Protein AF-A0A939UM36-F1 (afdb_monomer)

Solvent-accessible surface area (backbone atoms only — not comparable to full-atom values): 5313 Å² total; per-residue (Å²): 97,78,90,38,49,60,38,58,76,68,73,37,73,40,72,50,78,36,76,23,34,34,72,46,97,90,44,94,66,58,46,77,47,76,46,80,49,69,78,44,64,57,53,84,90,46,58,78,72,54,18,25,48,50,42,46,46,56,54,49,51,52,42,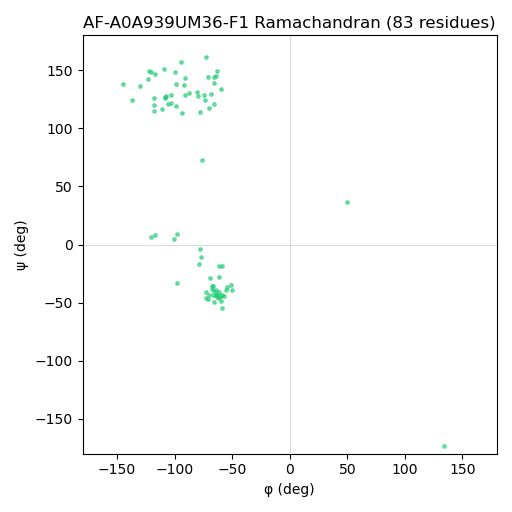54,62,52,44,69,69,35,75,52,84,89,77,85,88,74,86,76,75,85,74,98,120

pLDDT: mean 93.1, std 7.54, range [53.72, 98.25]

Structure (mmCIF, N/CA/C/O backbone):
data_AF-A0A939UM36-F1
#
_entry.id   AF-A0A939UM36-F1
#
loop_
_atom_site.group_PDB
_atom_site.id
_atom_site.type_symbol
_atom_site.label_atom_id
_atom_site.la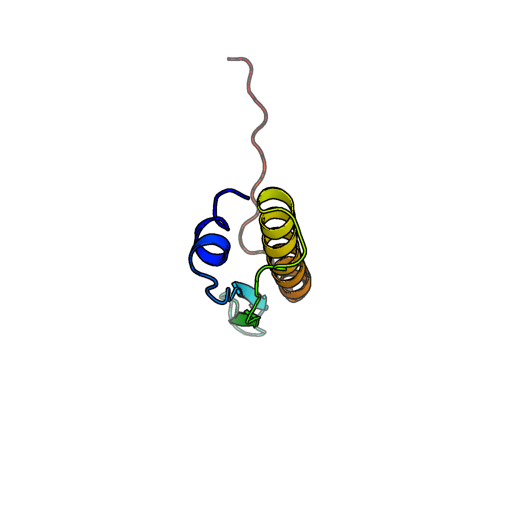bel_alt_id
_atom_site.label_comp_id
_atom_site.label_asym_id
_atom_site.label_entity_id
_atom_site.label_seq_id
_atom_site.pdbx_PDB_ins_code
_atom_site.Cartn_x
_atom_site.Cartn_y
_atom_site.Cartn_z
_atom_site.occupancy
_atom_site.B_iso_or_equiv
_atom_site.auth_seq_id
_atom_site.auth_comp_id
_atom_site.auth_asym_id
_atom_site.auth_atom_id
_atom_site.pdbx_PDB_model_num
ATOM 1 N N . ASP A 1 1 ? 0.583 8.102 8.592 1.00 61.09 1 ASP A N 1
ATOM 2 C CA . ASP A 1 1 ? -0.483 7.634 9.497 1.00 61.09 1 ASP A CA 1
ATOM 3 C C . ASP A 1 1 ? -1.805 8.388 9.306 1.00 61.09 1 ASP A C 1
ATOM 5 O O . ASP A 1 1 ? -2.846 7.758 9.213 1.00 61.09 1 ASP A O 1
ATOM 9 N N . ILE A 1 2 ? -1.787 9.722 9.154 1.00 78.50 2 ILE A N 1
ATOM 10 C CA . ILE A 1 2 ? -3.011 10.548 9.018 1.00 78.50 2 ILE A CA 1
ATOM 11 C C . ILE A 1 2 ? -3.992 10.018 7.949 1.00 78.50 2 ILE A C 1
ATOM 13 O O . ILE A 1 2 ? -5.196 9.983 8.195 1.00 78.50 2 ILE A O 1
ATOM 17 N N . SER A 1 3 ? -3.490 9.526 6.811 1.00 82.56 3 SER A N 1
ATOM 18 C CA . SER A 1 3 ? -4.304 8.972 5.715 1.00 82.56 3 SER A CA 1
ATOM 19 C C . SER A 1 3 ? -5.156 7.748 6.092 1.00 82.56 3 SER A C 1
ATOM 21 O O . SER A 1 3 ? -6.115 7.449 5.392 1.00 82.56 3 SER A O 1
ATOM 23 N N . PHE A 1 4 ? -4.851 7.058 7.197 1.00 92.88 4 PHE A N 1
ATOM 24 C CA . PHE A 1 4 ? -5.572 5.867 7.670 1.00 92.88 4 PHE A CA 1
ATOM 25 C C . PHE A 1 4 ? -6.601 6.177 8.768 1.00 92.88 4 PHE A C 1
ATOM 27 O O . PHE A 1 4 ? -7.196 5.270 9.345 1.00 92.88 4 PHE A O 1
ATOM 34 N N . ARG A 1 5 ? -6.868 7.461 9.045 1.00 93.31 5 ARG A N 1
ATOM 35 C CA . ARG A 1 5 ? -7.889 7.877 10.019 1.00 93.31 5 ARG A CA 1
ATOM 36 C C . ARG A 1 5 ? -9.304 7.441 9.621 1.00 93.31 5 ARG A C 1
ATOM 38 O O . ARG A 1 5 ? -10.035 6.944 10.471 1.00 93.31 5 ARG A O 1
ATOM 45 N N . TYR A 1 6 ? -9.695 7.638 8.361 1.00 93.25 6 TYR A N 1
ATOM 46 C CA . TYR A 1 6 ? -11.064 7.362 7.909 1.00 93.25 6 TYR A CA 1
ATOM 47 C C . TYR A 1 6 ? -11.434 5.873 7.929 1.00 93.25 6 TYR A C 1
ATOM 49 O O . TYR A 1 6 ? -12.508 5.565 8.441 1.00 93.25 6 TYR A O 1
ATOM 57 N N . PRO A 1 7 ? -10.570 4.944 7.473 1.00 93.62 7 PRO A N 1
ATOM 58 C CA . PRO A 1 7 ? -10.838 3.515 7.615 1.00 93.62 7 PRO A CA 1
ATOM 59 C C . PRO A 1 7 ? -11.096 3.079 9.058 1.00 93.62 7 PRO A C 1
ATOM 61 O O . PRO A 1 7 ? -12.013 2.302 9.297 1.00 93.62 7 PRO A O 1
ATOM 64 N N . LEU A 1 8 ? -10.354 3.633 10.025 1.00 93.56 8 LEU A N 1
ATOM 65 C CA . LEU A 1 8 ? -10.601 3.387 11.448 1.00 93.56 8 LEU A CA 1
ATOM 66 C C . LEU A 1 8 ? -11.950 3.952 11.905 1.00 93.56 8 LEU A C 1
ATOM 68 O O . LEU A 1 8 ? -12.718 3.258 12.559 1.00 93.56 8 LEU A O 1
ATOM 72 N N . GLN A 1 9 ? -12.233 5.213 11.572 1.00 93.25 9 GLN A N 1
ATOM 73 C CA . GLN A 1 9 ? -13.441 5.903 12.031 1.00 93.25 9 GLN A CA 1
ATOM 74 C C . GLN A 1 9 ? -14.723 5.262 11.487 1.00 93.25 9 GLN A C 1
ATOM 76 O O . GLN A 1 9 ? -15.718 5.179 12.202 1.00 93.25 9 GLN A O 1
ATOM 81 N N . PHE A 1 10 ? -14.699 4.822 10.231 1.00 94.88 10 PHE A N 1
ATOM 82 C CA . PHE A 1 10 ? -15.861 4.249 9.553 1.00 94.88 10 PHE A CA 1
ATOM 83 C C . PHE A 1 10 ? -15.853 2.721 9.513 1.00 94.88 10 PHE A C 1
ATOM 85 O O . PHE A 1 10 ? -16.728 2.139 8.879 1.00 94.88 10 PHE A O 1
ATOM 92 N N . LYS A 1 11 ? -14.872 2.072 10.159 1.00 94.31 11 LYS A N 1
ATOM 93 C CA . LYS A 1 11 ? -14.679 0.612 10.128 1.00 94.31 11 LYS A CA 1
ATOM 94 C C . LYS A 1 11 ? -14.700 0.048 8.699 1.00 94.31 11 LYS A C 1
ATOM 96 O O . LYS A 1 11 ? -15.237 -1.025 8.433 1.00 94.31 11 LYS A O 1
ATOM 101 N N . ALA A 1 12 ? -14.143 0.813 7.764 1.00 95.00 12 ALA A N 1
ATOM 102 C CA . ALA A 1 12 ? -14.188 0.503 6.344 1.00 95.00 12 ALA A CA 1
ATOM 103 C C . ALA A 1 12 ? -12.967 -0.338 5.933 1.00 95.00 12 ALA A C 1
ATOM 105 O O . ALA A 1 12 ? -11.861 -0.084 6.425 1.00 95.00 12 ALA A O 1
ATOM 106 N N . PRO A 1 13 ? -13.129 -1.304 5.011 1.00 96.69 13 PRO A N 1
ATOM 107 C CA . PRO A 1 13 ? -12.005 -2.062 4.482 1.00 96.69 13 PRO A CA 1
ATOM 108 C C . PRO A 1 13 ? -11.073 -1.158 3.673 1.00 96.69 13 PRO A C 1
ATOM 110 O O . PRO A 1 13 ? -11.518 -0.333 2.873 1.00 96.69 13 PRO A O 1
ATOM 113 N N . VAL A 1 14 ? -9.768 -1.358 3.832 1.00 97.25 14 VAL A N 1
ATOM 114 C CA . VAL A 1 14 ? -8.748 -0.745 2.979 1.00 97.25 14 VAL A CA 1
ATOM 115 C C . VAL A 1 14 ? -8.304 -1.742 1.923 1.00 97.25 14 VAL A C 1
ATOM 117 O O . VAL A 1 14 ? -8.070 -2.909 2.221 1.00 97.25 14 VAL A O 1
ATOM 120 N N . TYR A 1 15 ? -8.132 -1.258 0.701 1.00 97.69 15 TYR A N 1
ATOM 121 C CA . TYR A 1 15 ? -7.437 -1.964 -0.364 1.00 97.69 15 TYR A CA 1
ATOM 122 C C . TYR A 1 15 ? -6.250 -1.120 -0.812 1.00 97.69 15 TYR A C 1
ATOM 124 O O . TYR A 1 15 ? -6.319 0.112 -0.778 1.00 97.69 15 TYR A O 1
ATOM 132 N N . CYS A 1 16 ? -5.172 -1.762 -1.248 1.00 97.56 16 CYS A N 1
ATOM 133 C CA . CYS A 1 16 ? -4.058 -1.061 -1.872 1.00 97.56 16 CYS A CA 1
ATOM 134 C C . CYS A 1 16 ? -3.771 -1.592 -3.268 1.00 97.56 16 CYS A C 1
ATOM 136 O O . CYS A 1 16 ? -3.826 -2.795 -3.523 1.00 97.56 16 CYS A O 1
ATOM 138 N N . PHE A 1 17 ? -3.417 -0.660 -4.151 1.00 98.00 17 PHE A N 1
ATOM 139 C CA . PHE A 1 17 ? -2.925 -0.958 -5.483 1.00 98.00 17 PHE A CA 1
ATOM 140 C C . PHE A 1 17 ? -1.415 -0.779 -5.530 1.00 98.00 17 PHE A C 1
ATOM 142 O O . PHE A 1 17 ? -0.908 0.289 -5.183 1.00 98.00 17 PHE A O 1
ATOM 149 N N . THR A 1 18 ? -0.705 -1.793 -6.018 1.00 97.94 18 THR A N 1
ATOM 150 C CA . THR A 1 18 ? 0.729 -1.678 -6.297 1.00 97.94 18 THR A CA 1
ATOM 151 C C . THR A 1 18 ? 0.989 -1.892 -7.771 1.00 97.94 18 THR A C 1
ATOM 153 O O . THR A 1 18 ? 0.798 -2.989 -8.293 1.00 97.94 18 THR A O 1
ATOM 156 N N . ASN A 1 19 ? 1.458 -0.843 -8.439 1.00 97.12 19 ASN A N 1
ATOM 157 C CA . ASN A 1 19 ? 1.891 -0.924 -9.825 1.00 97.12 19 ASN A CA 1
ATOM 158 C C . ASN A 1 19 ? 3.361 -1.323 -9.880 1.00 97.12 19 ASN A C 1
ATOM 160 O O . ASN A 1 19 ? 4.206 -0.710 -9.232 1.00 97.12 19 ASN A O 1
ATOM 164 N N . THR A 1 20 ? 3.656 -2.327 -10.692 1.00 96.50 20 THR A N 1
ATOM 165 C CA . THR A 1 20 ? 5.020 -2.768 -10.982 1.00 96.50 20 THR A CA 1
ATOM 166 C C . THR A 1 20 ? 5.284 -2.696 -12.470 1.00 96.50 20 THR A C 1
ATOM 168 O O . THR A 1 20 ? 4.371 -2.854 -13.287 1.00 96.50 20 THR A O 1
ATOM 171 N N . TYR A 1 21 ? 6.540 -2.446 -12.818 1.00 95.94 21 TYR A N 1
ATOM 172 C CA . TYR A 1 21 ? 6.963 -2.294 -14.202 1.00 95.94 21 TYR A CA 1
ATOM 173 C C . TYR A 1 21 ? 7.787 -3.500 -14.622 1.00 95.94 21 TYR A C 1
ATOM 175 O O . TYR A 1 21 ? 8.767 -3.868 -13.974 1.00 95.94 21 TYR A O 1
ATOM 183 N N . GLN A 1 22 ? 7.378 -4.113 -15.729 1.00 95.38 22 GLN A N 1
ATOM 184 C CA . GLN A 1 22 ? 8.026 -5.284 -16.294 1.00 95.38 22 GLN A CA 1
ATOM 185 C C . GLN A 1 22 ? 8.564 -4.981 -17.696 1.00 95.38 22 GLN A C 1
ATOM 187 O O . GLN A 1 22 ? 7.827 -4.542 -18.586 1.00 95.38 22 GLN A O 1
ATOM 192 N N . LYS A 1 23 ? 9.852 -5.242 -17.915 1.00 94.75 23 LYS A N 1
ATOM 193 C CA . LYS A 1 23 ? 10.542 -5.115 -19.197 1.00 94.75 23 LYS A CA 1
ATOM 194 C C . LYS A 1 23 ? 9.897 -6.024 -20.244 1.00 94.75 23 LYS A C 1
ATOM 196 O O . LYS A 1 23 ? 9.641 -7.201 -19.997 1.00 94.75 23 LYS A O 1
ATOM 201 N N . ARG A 1 24 ? 9.656 -5.482 -21.440 1.00 93.25 24 ARG A N 1
ATOM 202 C CA . ARG A 1 24 ? 9.167 -6.237 -22.605 1.00 93.25 24 ARG A CA 1
ATOM 203 C C . ARG A 1 24 ? 10.334 -6.567 -23.538 1.00 93.25 24 ARG A C 1
ATOM 205 O O . ARG A 1 24 ? 11.263 -5.778 -23.661 1.00 93.25 24 ARG A O 1
ATOM 212 N N . ARG A 1 25 ? 10.269 -7.708 -24.235 1.00 91.81 25 ARG A N 1
ATOM 213 C CA . ARG A 1 25 ? 11.333 -8.158 -25.158 1.00 91.81 25 ARG A CA 1
ATOM 214 C C . ARG A 1 25 ? 11.480 -7.273 -26.403 1.00 91.81 25 ARG A C 1
ATOM 216 O O . ARG A 1 25 ? 12.597 -7.038 -26.840 1.00 91.81 25 ARG A O 1
ATOM 223 N N . PHE A 1 26 ? 10.367 -6.784 -26.955 1.00 93.19 26 PHE A N 1
ATOM 224 C CA . PHE A 1 26 ? 10.333 -6.080 -28.250 1.00 93.19 26 PHE A CA 1
ATOM 225 C C . PHE A 1 26 ? 9.804 -4.637 -28.171 1.00 93.19 26 PHE A C 1
ATOM 227 O O . PHE A 1 26 ? 9.589 -4.002 -29.195 1.00 93.19 26 PHE A O 1
ATOM 234 N N . SER A 1 27 ? 9.556 -4.110 -26.969 1.00 92.38 27 SER A N 1
ATOM 235 C CA . SER A 1 27 ? 8.991 -2.770 -26.767 1.00 92.38 27 SER A CA 1
ATOM 236 C C . SER A 1 27 ? 9.830 -1.994 -25.765 1.00 92.38 27 SER A C 1
ATOM 238 O O . SER A 1 27 ? 10.177 -2.528 -24.713 1.00 92.38 27 SER A O 1
ATOM 240 N N . LYS 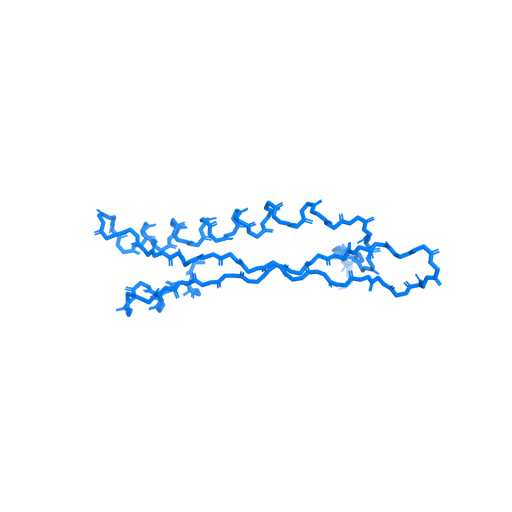A 1 28 ? 10.091 -0.717 -26.069 1.00 87.81 28 LYS A N 1
ATOM 241 C CA . LYS A 1 28 ? 10.733 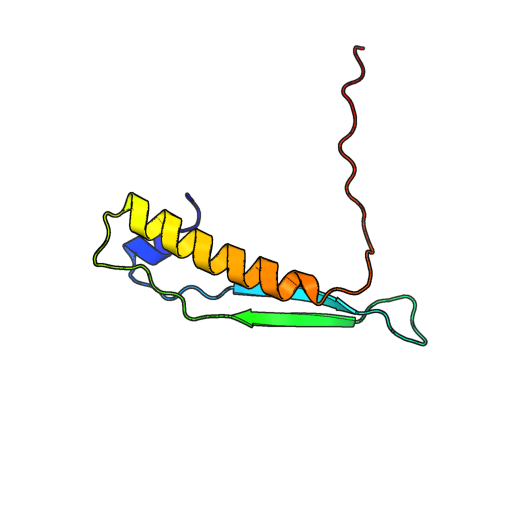0.225 -25.139 1.00 87.81 28 LYS A CA 1
ATOM 242 C C . LYS A 1 28 ? 9.818 0.580 -23.961 1.00 87.81 28 LYS A C 1
ATOM 244 O O . LYS A 1 28 ? 10.301 0.818 -22.863 1.00 87.81 28 LYS A O 1
ATOM 249 N N . ASN A 1 29 ? 8.501 0.547 -24.174 1.00 92.31 29 ASN A N 1
ATOM 250 C CA . ASN A 1 29 ? 7.515 0.784 -23.123 1.00 92.31 29 ASN A CA 1
ATOM 251 C C . ASN A 1 29 ? 7.341 -0.485 -22.273 1.00 92.31 29 ASN A C 1
ATOM 253 O O . ASN A 1 29 ? 7.077 -1.553 -22.850 1.00 92.31 29 ASN A O 1
ATOM 257 N N . PRO A 1 30 ? 7.456 -0.404 -20.936 1.00 94.50 30 PRO A N 1
ATOM 258 C CA . PRO A 1 30 ? 7.261 -1.556 -20.069 1.00 94.50 30 PRO A CA 1
ATOM 259 C C . PRO A 1 30 ? 5.786 -1.953 -19.969 1.00 94.50 30 PRO A C 1
ATOM 261 O O . PRO A 1 30 ? 4.868 -1.195 -20.279 1.00 94.50 30 PRO A O 1
ATOM 264 N N . ARG A 1 31 ? 5.543 -3.186 -19.526 1.00 95.25 31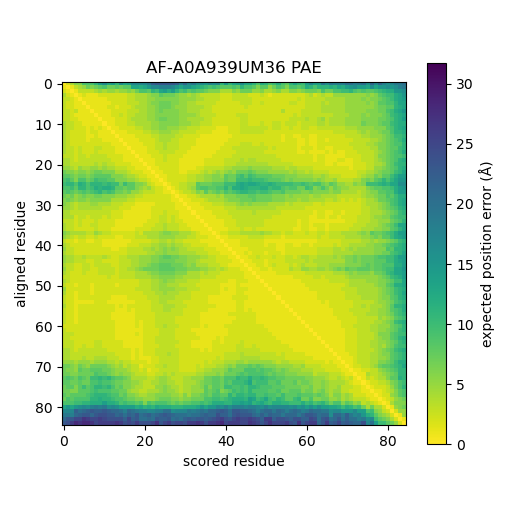 ARG A N 1
ATOM 265 C CA . AR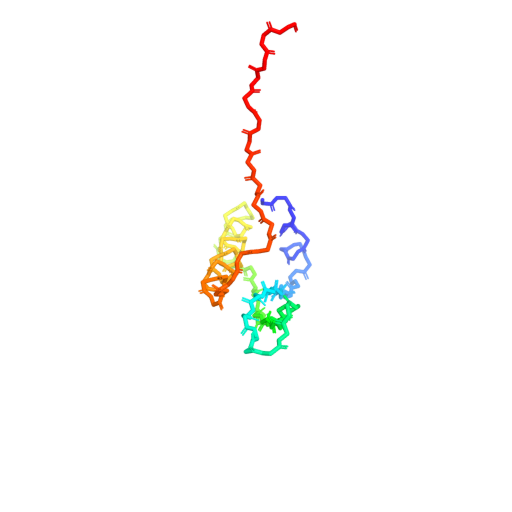G A 1 31 ? 4.223 -3.637 -19.083 1.00 95.25 31 ARG A CA 1
ATOM 266 C C . ARG A 1 31 ? 4.001 -3.155 -17.651 1.00 95.25 31 ARG A C 1
ATOM 268 O O . ARG A 1 31 ? 4.860 -3.379 -16.807 1.00 95.25 31 ARG A O 1
ATOM 275 N N . ILE A 1 32 ? 2.845 -2.555 -17.392 1.00 95.69 32 ILE A N 1
ATOM 276 C CA . ILE A 1 32 ? 2.387 -2.247 -16.036 1.00 95.69 32 ILE A CA 1
ATOM 277 C C . ILE A 1 32 ? 1.568 -3.439 -15.543 1.00 95.69 32 ILE A C 1
ATOM 279 O O . ILE A 1 32 ? 0.674 -3.902 -16.254 1.00 95.69 32 ILE A O 1
ATOM 283 N N . VAL A 1 33 ? 1.893 -3.945 -14.357 1.00 96.69 33 VAL A N 1
ATOM 284 C CA . VAL A 1 33 ? 1.104 -4.956 -13.644 1.00 96.69 33 VAL A CA 1
ATOM 285 C C . VAL A 1 33 ? 0.635 -4.346 -12.333 1.00 96.69 33 VAL A C 1
ATOM 287 O O . VAL A 1 33 ? 1.462 -3.944 -11.513 1.00 96.69 33 VAL A O 1
ATOM 290 N N . THR A 1 34 ? -0.682 -4.275 -12.155 1.00 97.88 34 THR A N 1
ATOM 291 C CA . THR A 1 34 ? -1.330 -3.759 -10.946 1.00 97.88 34 THR A CA 1
ATOM 292 C C . THR A 1 34 ? -1.738 -4.922 -10.055 1.00 97.88 34 THR A C 1
ATOM 294 O O . THR A 1 34 ? -2.542 -5.761 -10.455 1.00 97.88 34 THR A O 1
ATOM 297 N N . TYR A 1 35 ? -1.197 -4.960 -8.843 1.00 98.00 35 TYR A N 1
ATOM 298 C CA . TYR A 1 35 ? -1.643 -5.860 -7.785 1.00 98.00 35 TYR A CA 1
ATOM 299 C C . TYR A 1 35 ? -2.700 -5.160 -6.941 1.00 98.00 35 TYR A C 1
ATOM 301 O O . TYR A 1 35 ? -2.536 -3.985 -6.616 1.00 98.00 35 TYR A O 1
ATOM 309 N N . LEU A 1 36 ? -3.761 -5.884 -6.599 1.00 98.19 36 LEU A N 1
ATOM 310 C CA . LEU A 1 36 ? -4.788 -5.465 -5.654 1.00 98.19 36 LEU A CA 1
ATOM 311 C C . LEU A 1 36 ? -4.655 -6.350 -4.415 1.00 98.19 36 LEU A C 1
ATOM 313 O O . LEU A 1 36 ? -4.854 -7.559 -4.509 1.00 98.19 36 LEU A O 1
ATOM 317 N N . ASP A 1 37 ? -4.326 -5.748 -3.277 1.0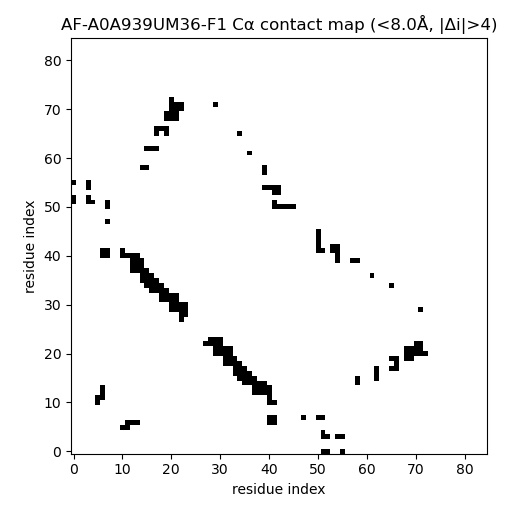0 98.25 37 ASP A N 1
ATOM 318 C CA . ASP A 1 37 ? -4.241 -6.441 -1.992 1.00 98.25 37 ASP A CA 1
ATOM 319 C C . ASP A 1 37 ? -5.289 -5.868 -1.020 1.00 98.25 37 ASP A C 1
ATOM 321 O O . ASP A 1 37 ? -5.622 -4.678 -1.063 1.00 98.25 37 ASP A O 1
ATOM 325 N N . GLY A 1 38 ? -5.818 -6.726 -0.147 1.00 96.06 38 GLY A N 1
ATOM 326 C CA . GLY A 1 38 ? -6.877 -6.416 0.816 1.00 96.06 38 GLY A CA 1
ATOM 327 C C . GLY A 1 38 ? -7.975 -7.492 0.835 1.00 96.06 38 GLY A C 1
ATOM 328 O O . GLY A 1 38 ? -7.833 -8.518 0.170 1.00 96.06 38 GLY A O 1
ATOM 329 N N . PRO A 1 39 ? -9.074 -7.268 1.573 1.00 97.44 39 PRO A N 1
ATOM 330 C CA . PRO A 1 39 ? -9.307 -6.114 2.439 1.00 97.44 39 PRO A CA 1
ATOM 331 C C . PRO A 1 39 ? -8.427 -6.130 3.698 1.00 97.44 39 PRO A C 1
ATOM 333 O O . PRO A 1 39 ? -8.196 -7.174 4.303 1.00 97.44 39 PRO A O 1
ATOM 336 N N . PHE A 1 40 ? -7.983 -4.951 4.132 1.00 97.69 40 PHE A N 1
ATOM 337 C CA . PHE A 1 40 ? -7.337 -4.736 5.425 1.00 97.69 40 PHE A CA 1
ATOM 338 C C . PHE A 1 40 ? -8.295 -3.997 6.361 1.00 97.69 40 PHE A C 1
ATOM 340 O O . PHE A 1 40 ? -8.808 -2.932 6.016 1.00 97.69 40 PHE A O 1
ATOM 347 N N . PHE A 1 41 ? -8.496 -4.536 7.559 1.00 96.69 41 PHE A N 1
ATOM 348 C CA . PHE A 1 41 ? -9.308 -3.921 8.610 1.00 96.69 41 PHE A CA 1
ATOM 349 C C . PHE A 1 41 ? -8.427 -3.426 9.751 1.00 96.69 41 PHE A C 1
ATOM 351 O O . PHE A 1 41 ? -7.348 -3.978 9.980 1.00 96.69 41 PHE A O 1
ATOM 358 N N . ALA A 1 42 ? -8.877 -2.385 10.449 1.00 95.75 42 ALA A N 1
ATOM 359 C CA . ALA A 1 42 ? -8.243 -1.944 11.685 1.00 95.75 42 ALA A CA 1
ATOM 360 C C . ALA A 1 42 ? -8.408 -3.012 12.773 1.00 95.75 42 ALA A C 1
ATOM 362 O O . ALA A 1 42 ? -9.451 -3.658 12.844 1.00 95.75 42 ALA A O 1
ATOM 363 N N . ASP A 1 43 ? -7.393 -3.178 13.615 1.00 95.06 43 ASP A N 1
ATOM 364 C CA . ASP A 1 43 ? -7.509 -4.027 14.796 1.00 95.06 43 ASP A CA 1
ATOM 365 C C . ASP A 1 43 ? -8.285 -3.277 15.887 1.00 95.06 43 ASP A C 1
ATOM 367 O O . ASP A 1 43 ? -7.831 -2.245 16.386 1.00 95.06 43 ASP A O 1
ATOM 371 N N . GLU A 1 44 ? -9.477 -3.772 16.226 1.00 92.69 44 GLU A N 1
ATOM 372 C CA . GLU A 1 44 ? -10.347 -3.160 17.237 1.00 92.69 44 GLU A CA 1
ATOM 373 C C . GLU A 1 44 ? -9.890 -3.439 18.677 1.00 92.69 44 GLU A C 1
ATOM 375 O O . GLU A 1 44 ? -10.392 -2.804 19.603 1.00 92.69 44 GLU A O 1
ATOM 380 N N . SER A 1 45 ? -8.934 -4.353 18.881 1.00 95.69 45 SER A N 1
ATOM 381 C CA . SER A 1 45 ? -8.354 -4.626 20.201 1.00 95.69 45 SER A CA 1
ATOM 382 C C . SER A 1 45 ? -7.306 -3.590 20.628 1.00 95.69 45 SER A C 1
ATOM 384 O O . SER A 1 45 ? -6.990 -3.487 21.814 1.00 95.69 45 SER A O 1
ATOM 386 N N . LEU A 1 46 ? -6.788 -2.798 19.681 1.00 94.75 46 LEU A N 1
ATOM 387 C CA . LEU A 1 46 ? -5.749 -1.795 19.909 1.00 94.75 46 LEU A CA 1
ATOM 388 C C . LEU A 1 46 ? -6.328 -0.395 20.161 1.00 94.75 46 LEU A C 1
ATOM 390 O O . LEU A 1 46 ? -7.416 -0.035 19.705 1.00 94.75 46 LEU A O 1
ATOM 394 N N . GLY A 1 47 ? -5.545 0.464 20.821 1.00 94.88 47 GLY A N 1
ATOM 395 C CA . GLY A 1 47 ? -5.879 1.883 20.936 1.00 94.88 47 GLY A CA 1
ATOM 396 C C . GLY A 1 47 ? -5.908 2.573 19.564 1.00 94.88 47 GLY A C 1
ATOM 397 O O . GLY A 1 47 ? -5.130 2.243 18.673 1.00 94.88 47 GLY A O 1
ATOM 398 N N . SER A 1 48 ? -6.751 3.600 19.386 1.00 92.50 48 SER A N 1
ATOM 399 C CA . SER A 1 48 ? -6.976 4.252 18.075 1.00 92.50 48 SER A CA 1
ATOM 400 C C . SER A 1 48 ? -5.696 4.692 17.342 1.00 92.50 48 SER A C 1
ATOM 402 O O . SER A 1 48 ? -5.639 4.654 16.114 1.00 92.50 48 SER A O 1
ATOM 404 N N . LYS A 1 49 ? -4.658 5.125 18.068 1.00 92.88 49 LYS A N 1
ATOM 405 C CA . LYS A 1 49 ? -3.370 5.517 17.474 1.00 92.88 49 LYS A CA 1
ATOM 406 C C . LYS A 1 49 ? -2.570 4.304 16.983 1.00 92.88 49 LYS A C 1
ATOM 408 O O . LYS A 1 49 ? -1.986 4.361 15.905 1.00 92.88 49 LYS A O 1
ATOM 413 N N . GLU A 1 50 ? -2.565 3.225 17.755 1.00 95.62 50 GLU A N 1
ATOM 414 C CA . GLU A 1 50 ? -1.848 1.984 17.448 1.00 95.62 50 GLU A CA 1
ATOM 415 C C . GLU A 1 50 ? -2.532 1.220 16.319 1.00 95.62 50 GLU A C 1
ATOM 417 O O . GLU A 1 50 ? -1.872 0.882 15.344 1.00 95.62 50 GLU A O 1
ATOM 422 N N . ALA A 1 51 ? -3.860 1.073 16.376 1.00 95.50 51 ALA A N 1
ATOM 423 C CA . ALA A 1 51 ? -4.660 0.474 15.309 1.00 95.50 51 ALA A CA 1
ATOM 424 C C . ALA A 1 51 ? -4.432 1.166 13.953 1.00 95.50 51 ALA A C 1
ATOM 426 O O . ALA A 1 51 ? -4.403 0.522 12.903 1.00 95.50 51 ALA A O 1
ATOM 427 N N . ARG A 1 52 ? -4.239 2.494 13.962 1.00 95.06 52 ARG A N 1
ATOM 428 C CA . ARG A 1 52 ? -3.981 3.279 12.746 1.00 95.06 52 ARG A CA 1
ATOM 429 C C . ARG A 1 52 ? -2.596 3.004 12.179 1.00 95.06 52 ARG A C 1
ATOM 431 O O . ARG A 1 52 ? -2.460 2.764 10.978 1.00 95.06 52 ARG A O 1
ATOM 438 N N . LEU A 1 53 ? -1.591 3.011 13.055 1.00 95.81 53 LEU A N 1
ATOM 439 C CA . LEU A 1 53 ? -0.211 2.734 12.690 1.00 95.81 53 LEU A CA 1
ATOM 440 C C . LEU A 1 53 ? -0.051 1.298 12.180 1.00 95.81 53 LEU A C 1
ATOM 442 O O . LEU A 1 53 ? 0.597 1.100 11.154 1.00 95.81 53 LEU A O 1
ATOM 446 N N . ASP A 1 54 ? -0.673 0.329 12.849 1.00 96.75 54 ASP A N 1
ATOM 447 C CA . ASP A 1 54 ? -0.701 -1.075 12.438 1.00 96.75 54 ASP A CA 1
ATOM 448 C C . ASP A 1 54 ? -1.321 -1.236 11.045 1.00 96.75 54 ASP A C 1
ATOM 450 O O . ASP A 1 54 ? -0.666 -1.741 10.130 1.00 96.75 54 ASP A O 1
ATOM 454 N N . LEU A 1 55 ? -2.540 -0.721 10.843 1.00 97.19 55 LEU A N 1
ATOM 455 C CA . LEU A 1 55 ? -3.222 -0.801 9.551 1.00 97.19 55 LEU A CA 1
ATOM 456 C C . LEU A 1 55 ? -2.380 -0.167 8.435 1.00 97.19 55 LEU A C 1
ATOM 458 O O . LEU A 1 55 ? -2.214 -0.753 7.363 1.00 97.19 55 LEU A O 1
ATOM 462 N N . ARG A 1 56 ? -1.794 1.008 8.699 1.00 96.56 56 ARG A N 1
ATOM 463 C CA . ARG A 1 56 ? -0.885 1.679 7.762 1.00 96.56 56 ARG A CA 1
ATOM 464 C C . ARG A 1 56 ? 0.325 0.812 7.436 1.00 96.56 56 ARG A C 1
ATOM 466 O O . ARG A 1 56 ? 0.744 0.774 6.280 1.00 96.56 56 ARG A O 1
ATOM 473 N N . ASN A 1 57 ? 0.929 0.187 8.443 1.00 97.44 57 ASN A N 1
ATOM 474 C CA . ASN A 1 57 ? 2.146 -0.597 8.275 1.00 97.44 57 ASN A CA 1
ATOM 475 C C . ASN A 1 57 ? 1.872 -1.880 7.495 1.00 97.44 57 ASN A C 1
ATOM 477 O O . ASN A 1 57 ? 2.609 -2.159 6.557 1.00 97.44 57 ASN A O 1
ATOM 481 N N . ARG A 1 58 ? 0.780 -2.596 7.783 1.00 97.81 58 ARG A N 1
ATOM 482 C CA . ARG A 1 58 ? 0.387 -3.786 7.012 1.00 97.81 58 ARG A CA 1
ATOM 483 C C . ARG A 1 58 ? 0.155 -3.470 5.538 1.00 97.81 58 ARG A C 1
ATOM 485 O O . ARG A 1 58 ? 0.656 -4.187 4.676 1.00 97.81 58 ARG A O 1
ATOM 492 N N . VAL A 1 59 ? -0.533 -2.367 5.244 1.00 97.69 59 VAL A N 1
ATOM 493 C CA . VAL A 1 59 ? -0.725 -1.914 3.859 1.00 97.69 59 VAL A CA 1
ATOM 494 C C . VAL A 1 59 ? 0.607 -1.531 3.207 1.00 97.69 59 VAL A C 1
ATOM 496 O O . VAL A 1 59 ? 0.879 -1.933 2.079 1.00 97.69 59 VAL A O 1
ATOM 499 N N . TYR A 1 60 ? 1.468 -0.794 3.912 1.00 97.38 60 TYR A N 1
ATOM 500 C CA . TYR A 1 60 ? 2.783 -0.406 3.397 1.00 97.38 60 TYR A CA 1
ATOM 501 C C . TYR A 1 60 ? 3.678 -1.617 3.097 1.00 97.38 60 TYR A C 1
ATOM 503 O O . TYR A 1 60 ? 4.284 -1.672 2.028 1.00 97.38 60 TYR A O 1
ATOM 511 N N . GLU A 1 61 ? 3.742 -2.597 3.999 1.00 98.25 61 GLU A N 1
ATOM 512 C CA . GLU A 1 61 ? 4.549 -3.802 3.801 1.00 98.25 61 GLU A CA 1
ATOM 513 C C . GLU A 1 61 ? 4.004 -4.671 2.661 1.00 98.25 61 GLU A C 1
ATOM 515 O O . GLU A 1 61 ? 4.794 -5.188 1.874 1.00 98.25 61 GLU A O 1
ATOM 520 N N . ALA A 1 62 ? 2.679 -4.757 2.481 1.00 98.25 62 ALA A N 1
ATOM 521 C CA . ALA A 1 62 ? 2.091 -5.412 1.311 1.00 98.25 62 ALA A CA 1
ATOM 522 C C . ALA A 1 62 ? 2.542 -4.735 0.005 1.00 98.25 62 ALA A C 1
ATOM 524 O O . ALA A 1 62 ? 3.052 -5.397 -0.903 1.00 98.25 62 ALA A O 1
ATOM 525 N N . MET A 1 63 ? 2.450 -3.402 -0.065 1.00 97.88 63 MET A N 1
ATOM 526 C CA . MET A 1 63 ? 2.910 -2.647 -1.234 1.00 97.88 63 MET A CA 1
ATOM 527 C C . MET A 1 63 ? 4.414 -2.817 -1.483 1.00 97.88 63 MET A C 1
ATOM 529 O O . MET A 1 63 ? 4.845 -2.988 -2.624 1.00 97.88 63 MET A O 1
ATOM 533 N N . LYS A 1 64 ? 5.227 -2.807 -0.423 1.00 97.94 64 LYS A N 1
ATOM 534 C CA . LYS A 1 64 ? 6.679 -3.005 -0.497 1.00 97.94 64 LYS A CA 1
ATOM 535 C C . LYS A 1 64 ? 7.045 -4.417 -0.957 1.00 97.94 64 LYS A C 1
ATOM 537 O O . LYS A 1 64 ? 7.948 -4.573 -1.769 1.00 97.94 64 LYS A O 1
ATOM 542 N N . ALA A 1 65 ? 6.330 -5.441 -0.498 1.00 98.19 65 ALA A N 1
ATOM 543 C CA . ALA A 1 65 ? 6.533 -6.807 -0.966 1.00 98.19 65 ALA A CA 1
ATOM 544 C C . ALA A 1 65 ? 6.205 -6.937 -2.461 1.00 98.19 65 ALA A C 1
ATOM 546 O O . ALA A 1 65 ? 6.962 -7.547 -3.214 1.00 98.19 65 ALA A O 1
ATOM 547 N N . ARG A 1 66 ? 5.110 -6.316 -2.923 1.00 97.94 66 ARG A N 1
ATOM 548 C CA . ARG A 1 66 ? 4.748 -6.303 -4.348 1.00 97.94 66 ARG A CA 1
ATOM 549 C C . ARG A 1 66 ? 5.734 -5.513 -5.201 1.00 97.94 66 ARG A C 1
ATOM 551 O O . ARG A 1 66 ? 5.988 -5.930 -6.329 1.00 97.94 66 ARG A O 1
ATOM 558 N N . SER A 1 67 ? 6.293 -4.410 -4.699 1.00 96.12 67 SER A N 1
ATOM 559 C CA . SER A 1 67 ? 7.184 -3.541 -5.481 1.00 96.12 67 SER A CA 1
ATOM 560 C C . SER A 1 67 ? 8.450 -4.255 -5.968 1.00 96.12 67 SER A C 1
ATOM 562 O O . SER A 1 67 ? 8.928 -3.936 -7.060 1.00 96.12 67 SER A O 1
ATOM 564 N N . LEU A 1 68 ? 8.907 -5.285 -5.242 1.00 96.06 68 LEU A N 1
ATOM 565 C CA . LEU A 1 68 ? 10.018 -6.170 -5.623 1.00 96.06 68 LEU A CA 1
ATOM 566 C C . LEU A 1 68 ? 9.795 -6.905 -6.957 1.00 96.06 68 LEU A C 1
ATOM 568 O O . LEU A 1 68 ? 10.757 -7.352 -7.573 1.00 96.06 68 LEU A O 1
ATOM 572 N N . ASN A 1 69 ? 8.552 -7.001 -7.441 1.00 96.38 69 ASN A N 1
ATOM 573 C CA . ASN A 1 69 ? 8.248 -7.599 -8.746 1.00 96.38 69 ASN A CA 1
ATOM 574 C C . ASN A 1 69 ? 8.549 -6.667 -9.936 1.00 96.38 69 ASN A C 1
ATOM 576 O O . ASN A 1 69 ? 8.367 -7.070 -11.089 1.00 96.38 69 ASN A O 1
ATOM 580 N N . SER A 1 70 ? 8.969 -5.421 -9.692 1.00 94.81 70 SER A N 1
ATOM 581 C CA . SER A 1 70 ? 9.447 -4.536 -10.759 1.00 94.81 70 SER A CA 1
ATOM 582 C C . SER A 1 70 ? 10.843 -4.966 -11.200 1.00 94.81 70 SER A C 1
ATOM 584 O O . SER A 1 70 ? 11.740 -5.103 -10.377 1.00 94.81 70 SER A O 1
ATOM 586 N N . ASN A 1 71 ? 11.047 -5.149 -12.504 1.00 94.88 71 ASN A N 1
ATOM 587 C CA . ASN A 1 71 ? 12.333 -5.597 -13.061 1.00 94.88 71 ASN A CA 1
ATOM 588 C C . ASN A 1 71 ? 12.983 -4.565 -13.999 1.00 94.88 71 ASN A C 1
ATOM 590 O O . ASN A 1 71 ? 13.954 -4.865 -14.695 1.00 94.88 71 ASN A O 1
ATOM 594 N N . VAL A 1 72 ? 12.417 -3.360 -14.052 1.00 93.88 72 VAL A N 1
ATOM 595 C CA . VAL A 1 72 ? 12.935 -2.230 -14.818 1.00 93.88 72 VAL A CA 1
ATOM 596 C C . VAL A 1 72 ? 12.676 -0.936 -14.058 1.00 93.88 72 VAL A C 1
ATOM 598 O O . VAL A 1 72 ? 11.591 -0.735 -13.512 1.00 93.88 72 VAL A O 1
ATOM 601 N N . GLU A 1 73 ? 13.670 -0.056 -14.053 1.00 90.75 73 GLU A N 1
ATOM 602 C CA . GLU A 1 73 ? 13.585 1.302 -13.522 1.00 90.75 73 GLU A CA 1
ATOM 603 C C . GLU A 1 73 ? 13.452 2.280 -14.698 1.00 90.75 73 GLU A C 1
ATOM 605 O O . GLU A 1 73 ? 14.282 2.280 -15.606 1.00 90.75 73 GLU A O 1
ATOM 610 N N . LEU A 1 74 ? 12.369 3.067 -14.727 1.00 86.62 74 LEU A N 1
ATOM 611 C CA . LEU A 1 74 ? 12.122 4.058 -15.789 1.00 86.62 74 LEU A CA 1
ATOM 612 C C . LEU A 1 74 ? 12.528 5.476 -15.397 1.00 86.62 74 LEU A C 1
ATOM 614 O O . LEU A 1 74 ? 12.884 6.273 -16.259 1.00 86.62 74 LEU A O 1
ATOM 618 N N . ILE A 1 75 ? 12.391 5.804 -14.114 1.00 89.06 75 ILE A N 1
ATOM 619 C CA . ILE A 1 75 ? 12.625 7.137 -13.568 1.00 89.06 75 ILE A CA 1
ATOM 620 C C . ILE A 1 75 ? 13.393 6.949 -12.269 1.00 89.06 75 ILE A C 1
ATOM 622 O O . ILE A 1 75 ? 12.909 6.263 -11.369 1.00 89.06 75 ILE A O 1
ATOM 626 N N . GLN A 1 76 ? 14.553 7.592 -12.179 1.00 90.38 76 GLN A N 1
ATOM 627 C CA . GLN A 1 76 ? 15.366 7.630 -10.975 1.00 90.38 76 GLN A CA 1
ATOM 628 C C . GLN A 1 76 ? 15.239 9.014 -10.339 1.00 90.38 76 GLN A C 1
ATOM 630 O O . GLN A 1 76 ? 15.555 10.031 -10.958 1.00 90.38 76 GLN A O 1
ATOM 635 N N . TYR A 1 77 ? 14.764 9.062 -9.097 1.00 89.38 77 TYR A N 1
ATOM 636 C CA . TYR A 1 77 ? 14.678 10.302 -8.332 1.00 89.38 77 TYR A CA 1
ATOM 637 C C . TYR A 1 77 ? 15.933 10.451 -7.477 1.00 89.38 77 TYR A C 1
ATOM 639 O O . TYR A 1 77 ? 16.147 9.683 -6.541 1.00 89.38 77 TYR A O 1
ATOM 647 N N . ILE A 1 78 ? 16.754 11.453 -7.787 1.00 93.00 78 ILE A N 1
ATOM 648 C CA . ILE A 1 78 ? 17.983 11.760 -7.052 1.00 93.00 78 ILE A CA 1
ATOM 649 C C . ILE A 1 78 ? 17.754 13.051 -6.269 1.00 93.00 78 ILE A C 1
ATOM 651 O O . ILE A 1 78 ? 17.336 14.068 -6.828 1.00 93.00 78 ILE A O 1
ATOM 655 N N . LYS A 1 79 ? 18.003 13.014 -4.956 1.00 92.75 79 LYS A N 1
ATOM 656 C CA . LYS A 1 79 ? 17.925 14.208 -4.113 1.00 92.75 79 LYS A CA 1
ATOM 657 C C . LYS A 1 79 ? 19.025 15.177 -4.544 1.00 92.75 79 LYS A C 1
ATOM 659 O O . LYS A 1 79 ? 20.199 14.835 -4.474 1.00 92.75 79 LYS A O 1
ATOM 664 N N . LYS A 1 80 ? 18.643 16.386 -4.956 1.00 91.62 80 LYS A N 1
ATOM 665 C CA . LYS A 1 80 ? 19.606 17.451 -5.241 1.00 91.62 80 LYS A CA 1
ATOM 666 C C . LYS A 1 80 ? 20.259 17.895 -3.929 1.00 91.62 80 LYS A C 1
ATOM 668 O O . LYS A 1 80 ? 19.553 18.157 -2.950 1.00 91.62 80 LYS A O 1
ATOM 673 N N . GLU A 1 81 ? 21.586 17.951 -3.901 1.00 90.50 81 GLU A N 1
ATOM 674 C CA . GLU A 1 81 ? 22.309 18.568 -2.790 1.00 90.50 81 GLU A CA 1
ATOM 675 C C . GLU A 1 81 ? 21.981 20.064 -2.741 1.00 90.50 81 GLU A C 1
ATOM 677 O O . GLU A 1 81 ? 21.712 20.687 -3.773 1.00 90.50 81 GLU A O 1
ATOM 682 N N . LYS A 1 82 ? 21.916 20.634 -1.535 1.00 80.19 82 LYS A N 1
ATOM 683 C CA . LYS A 1 82 ? 21.713 22.076 -1.398 1.00 80.19 82 LYS A CA 1
ATOM 684 C C . LYS A 1 82 ? 22.993 22.758 -1.876 1.00 80.19 82 LYS A C 1
ATOM 686 O O . LYS A 1 82 ? 24.044 22.517 -1.299 1.00 80.19 82 LYS A O 1
ATOM 691 N N . SER A 1 83 ? 22.896 23.552 -2.936 1.00 74.38 83 SER A N 1
ATOM 692 C CA . SER A 1 83 ? 23.920 24.538 -3.262 1.00 74.38 83 SER A CA 1
ATOM 693 C C . SER A 1 83 ? 23.787 25.682 -2.260 1.00 74.38 83 SER A C 1
ATOM 695 O O . SER A 1 83 ? 22.689 26.222 -2.111 1.00 74.38 83 SER A O 1
ATOM 697 N N . ASP A 1 84 ? 24.871 25.997 -1.556 1.00 69.12 84 ASP A N 1
ATOM 698 C CA . ASP A 1 84 ? 24.980 27.188 -0.712 1.00 69.12 84 ASP A CA 1
ATOM 699 C C . ASP A 1 84 ? 25.203 28.416 -1.618 1.00 69.12 84 ASP A C 1
ATOM 701 O O . ASP A 1 84 ? 26.321 28.912 -1.718 1.00 69.12 84 ASP A O 1
ATOM 705 N N . ASP A 1 85 ? 24.152 28.848 -2.325 1.00 53.72 85 ASP A N 1
ATOM 706 C CA . ASP A 1 85 ? 24.08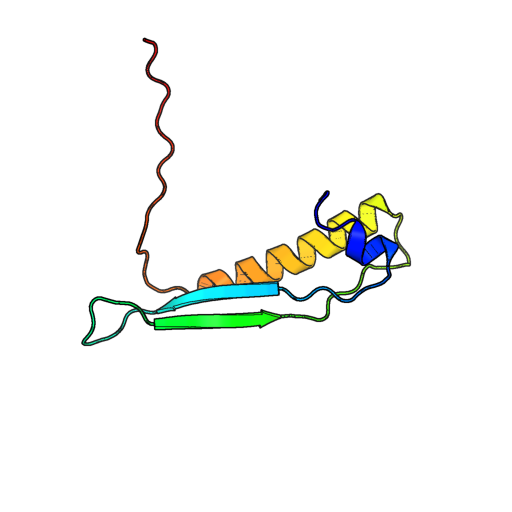2 30.144 -3.026 1.00 53.72 85 ASP A CA 1
ATOM 707 C C . ASP A 1 85 ? 23.091 31.076 -2.310 1.00 53.72 85 ASP A C 1
ATOM 709 O O . ASP A 1 85 ? 21.958 30.618 -2.010 1.00 53.72 85 ASP A O 1
#

Sequence (85 aa):
DISFRYPLQFKAPVYCFTNTYQKRRFSKNPRIVTYLDGPFFADESLGSKEARLDLRNRVYEAMKARSLNSNVELIQYIKKEKSDD

Mean predicted aligned error: 4.91 Å

Secondary structure (DSSP, 8-state):
-GGGHHHHHTTPPEEEEEEEEE--SS-SSPEEEEEEEEEE---TTS-HHHHHHHHHHHHHHHHHHHHTT---------PPPPP--

Nearest PDB structures (foldseek):
  5knc-assembly1_G  TM=3.124E-01  e=2.001E+00  Enterococcus hirae ATCC 9790
  3bzw-assembly3_F  TM=3.070E-01  e=3.812E+00  Bacteroides thetaiotaomicron VPI-5482
  3bzw-assembly1_A  TM=3.064E-01  e=4.065E+00  Bacteroides thet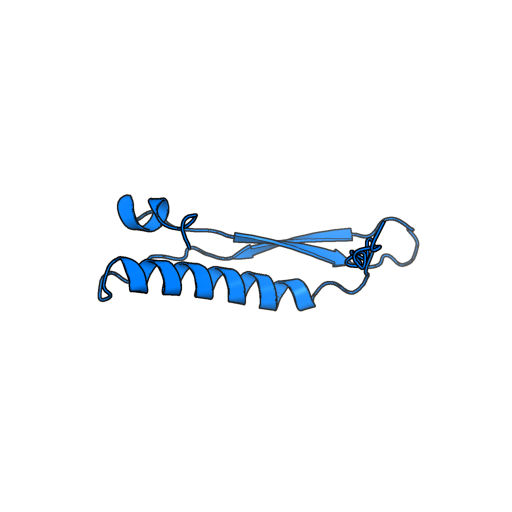aiotaomicron VPI-5482

Radius of gyration: 17.69 Å; Cα contacts (8 Å, |Δi|>4): 109; chains: 1; bounding box: 41×38×49 Å

Foldseek 3Di:
DVVQLVCLVVQNFDKDWAWAWADDPPDPGTDIDIDIDDRQTFDPVDDSVVSSVVSVVVRVVVNVVVHVPHPDDDDDDDDDDDDPD